Protein AF-A0A4Y8CAS3-F1 (afdb_monomer_lite)

Secondary structure (DSSP, 8-state):
-EE--TTSHHHHHHHHHS-EEEEE--TTHHHHHHHHTHHHHHTTSEEEEES-HHHH-SS-S-SS-EEEEEE--HHHHHHHHHHHHH-TTEEEEEEE--HHHHHHHHPPTTSTT--HHHHHHHHHS---------GGG---

Structure (mmCIF, N/CA/C/O backbone):
data_AF-A0A4Y8CAS3-F1
#
_entry.id   AF-A0A4Y8CAS3-F1
#
loop_
_atom_site.group_PDB
_atom_site.id
_atom_site.type_symbol
_atom_site.label_atom_id
_atom_site.label_alt_id
_atom_site.label_comp_id
_atom_site.label_asym_id
_atom_site.label_entity_id
_atom_site.label_seq_id
_atom_site.pdbx_PDB_ins_code
_atom_site.Cartn_x
_atom_site.Cartn_y
_atom_site.Cartn_z
_atom_site.occupancy
_atom_site.B_iso_or_equiv
_atom_site.auth_seq_id
_atom_site.auth_comp_id
_atom_site.auth_asym_id
_atom_site.auth_atom_id
_atom_site.pdbx_PDB_model_num
ATOM 1 N N . ILE A 1 1 ? -1.832 -3.809 4.721 1.00 97.94 1 ILE A N 1
ATOM 2 C CA . ILE A 1 1 ? -1.343 -2.449 5.026 1.00 97.94 1 ILE A CA 1
ATOM 3 C C . ILE A 1 1 ? -1.830 -1.521 3.935 1.00 97.94 1 ILE A C 1
ATOM 5 O O . ILE A 1 1 ? -1.744 -1.898 2.773 1.00 97.94 1 ILE A O 1
ATOM 9 N N . GLU A 1 2 ? -2.358 -0.363 4.307 1.00 98.25 2 GLU A N 1
ATOM 10 C CA . GLU A 1 2 ? -2.748 0.703 3.385 1.00 98.25 2 GLU A CA 1
ATOM 11 C C . GLU A 1 2 ? -1.831 1.920 3.587 1.00 98.25 2 GLU A C 1
ATOM 13 O O . GLU A 1 2 ? -1.553 2.291 4.727 1.00 98.25 2 GLU A O 1
ATOM 18 N N . ILE A 1 3 ? -1.336 2.534 2.511 1.00 96.94 3 ILE A N 1
ATOM 19 C CA . ILE A 1 3 ? -0.618 3.820 2.575 1.00 96.94 3 ILE A CA 1
ATOM 20 C C . ILE A 1 3 ? -1.447 4.860 1.828 1.00 96.94 3 ILE A C 1
ATOM 22 O O . ILE A 1 3 ? -1.748 4.666 0.648 1.00 96.94 3 ILE A O 1
ATOM 26 N N . GLY A 1 4 ? -1.781 5.953 2.515 1.00 95.12 4 GLY A N 1
ATOM 27 C CA . GLY A 1 4 ? -2.622 7.022 1.981 1.00 95.12 4 GLY A CA 1
ATOM 28 C C . GLY A 1 4 ? -4.089 6.599 1.843 1.00 95.12 4 GLY A C 1
ATOM 29 O O . GLY A 1 4 ? -4.579 6.509 0.716 1.00 95.12 4 GLY A O 1
ATOM 30 N N . PRO A 1 5 ? -4.802 6.319 2.952 1.00 95.88 5 PRO A N 1
ATOM 31 C CA . PRO A 1 5 ? -6.233 6.002 2.925 1.00 95.88 5 PRO A CA 1
ATOM 32 C C . PRO A 1 5 ? -7.101 7.145 2.372 1.00 95.88 5 PRO A C 1
ATOM 34 O O . PRO A 1 5 ? -8.226 6.900 1.923 1.00 95.88 5 PRO A O 1
ATOM 37 N N . GLY A 1 6 ? -6.624 8.398 2.396 1.00 94.00 6 GLY A N 1
ATOM 38 C CA . GLY A 1 6 ? -7.391 9.534 1.889 1.00 94.00 6 GLY A CA 1
ATOM 39 C C . GLY A 1 6 ? -8.678 9.742 2.697 1.00 94.00 6 GLY A C 1
ATOM 40 O O . GLY A 1 6 ? -8.679 9.730 3.926 1.00 94.00 6 GLY A O 1
ATOM 41 N N . LEU A 1 7 ? -9.815 9.864 2.008 1.00 94.88 7 LEU A N 1
ATOM 42 C CA . LEU A 1 7 ? -11.145 9.899 2.640 1.00 94.88 7 LEU A CA 1
ATOM 43 C C . LEU A 1 7 ? -11.679 8.503 3.025 1.00 94.88 7 LEU A C 1
ATOM 45 O O . LEU A 1 7 ? -12.782 8.378 3.572 1.00 94.88 7 LEU A O 1
ATOM 49 N N . GLY A 1 8 ? -10.914 7.443 2.757 1.00 96.25 8 GLY A N 1
ATOM 50 C CA . GLY A 1 8 ? -11.188 6.078 3.196 1.00 96.25 8 GLY A CA 1
ATOM 51 C C . GLY A 1 8 ? -12.089 5.255 2.279 1.00 96.25 8 GLY A C 1
ATOM 52 O O . GLY A 1 8 ? -12.671 4.274 2.731 1.00 96.25 8 GLY A O 1
ATOM 53 N N . ASP A 1 9 ? -12.271 5.639 1.018 1.00 94.88 9 ASP A N 1
ATOM 54 C CA . ASP A 1 9 ? -13.146 4.884 0.106 1.00 94.88 9 ASP A CA 1
ATOM 55 C C . ASP A 1 9 ? -12.590 3.481 -0.172 1.00 94.88 9 ASP A C 1
ATOM 57 O O . ASP A 1 9 ? -13.316 2.491 -0.084 1.00 94.88 9 ASP A O 1
ATOM 61 N N . LEU A 1 10 ? -11.276 3.371 -0.387 1.00 95.31 10 LEU A N 1
ATOM 62 C CA . LEU A 1 10 ? -10.599 2.081 -0.500 1.00 95.31 10 LEU A CA 1
ATOM 63 C C . LEU A 1 10 ? -10.555 1.341 0.845 1.00 95.31 10 LEU A C 1
ATOM 65 O O . LEU A 1 10 ? -10.889 0.155 0.901 1.00 95.31 10 LEU A O 1
ATOM 69 N N . THR A 1 11 ? -10.223 2.041 1.935 1.00 97.88 11 THR A N 1
ATOM 70 C CA . THR A 1 11 ? -10.234 1.500 3.303 1.00 97.88 11 THR A CA 1
ATOM 71 C C . THR A 1 11 ? -11.553 0.799 3.627 1.00 97.88 11 THR A C 1
ATOM 73 O O . THR A 1 11 ? -11.553 -0.297 4.188 1.00 97.88 11 THR A O 1
ATOM 76 N N . GLN A 1 12 ? -12.687 1.391 3.236 1.00 97.69 12 GLN A N 1
ATOM 77 C CA . GLN A 1 12 ? -14.017 0.833 3.474 1.00 97.69 12 GLN A CA 1
ATOM 78 C C . GLN A 1 12 ? -14.221 -0.522 2.785 1.00 97.69 12 GLN A C 1
ATOM 80 O O . GLN A 1 12 ? -14.810 -1.427 3.380 1.00 97.69 12 GLN A O 1
ATOM 85 N N . GLU A 1 13 ? -13.735 -0.684 1.555 1.00 97.50 13 GLU A N 1
ATOM 86 C CA . GLU A 1 13 ? -13.812 -1.957 0.835 1.00 97.50 13 GLU A CA 1
ATOM 87 C C . GLU A 1 13 ? -12.838 -2.992 1.413 1.00 97.50 13 GLU A C 1
ATOM 89 O O . GLU A 1 13 ? -13.215 -4.147 1.629 1.00 97.50 13 GLU A O 1
ATOM 94 N N . LEU A 1 14 ? -11.615 -2.578 1.765 1.00 97.62 14 LEU A N 1
ATOM 95 C CA . LEU A 1 14 ? -10.613 -3.451 2.388 1.00 97.62 14 LEU A CA 1
ATOM 96 C C . LEU A 1 14 ? -11.080 -3.991 3.749 1.00 97.62 14 LEU A C 1
ATOM 98 O O . LEU A 1 14 ? -10.902 -5.175 4.050 1.00 97.62 14 LEU A O 1
ATOM 102 N N . LEU A 1 15 ? -11.746 -3.159 4.551 1.00 98.12 15 LEU A N 1
ATOM 103 C CA . LEU A 1 15 ? -12.302 -3.550 5.846 1.00 98.12 15 LEU A CA 1
ATOM 104 C C . LEU A 1 15 ? -13.419 -4.594 5.731 1.00 98.12 15 LEU A C 1
ATOM 106 O O . LEU A 1 15 ? -13.750 -5.224 6.733 1.00 98.12 15 LEU A O 1
ATOM 110 N N . LYS A 1 16 ? -14.010 -4.840 4.556 1.00 97.38 16 LYS A N 1
ATOM 111 C CA . LYS A 1 16 ? -14.984 -5.937 4.384 1.00 97.38 16 LYS A CA 1
ATOM 112 C C . LYS A 1 16 ? -14.308 -7.304 4.341 1.00 97.38 16 LYS A C 1
ATOM 114 O O . LYS A 1 16 ? -14.910 -8.285 4.771 1.00 97.38 16 LYS A O 1
ATOM 119 N N . ILE A 1 17 ? -13.066 -7.357 3.866 1.00 96.44 17 ILE A N 1
ATOM 120 C CA . ILE A 1 17 ? -12.346 -8.605 3.588 1.00 96.44 17 ILE A CA 1
ATOM 121 C C . ILE A 1 17 ? -11.220 -8.894 4.584 1.00 96.44 17 ILE A C 1
ATOM 123 O O . ILE A 1 17 ? -10.836 -10.050 4.733 1.00 96.44 17 ILE A O 1
ATOM 127 N N . SER A 1 18 ? -10.691 -7.880 5.277 1.00 96.06 18 SER A N 1
ATOM 128 C CA . SER A 1 18 ? -9.548 -8.052 6.180 1.00 96.06 18 SER A CA 1
ATOM 129 C C . SER A 1 18 ? -9.504 -7.008 7.303 1.00 96.06 18 SER A C 1
ATOM 131 O O . SER A 1 18 ? -10.305 -6.072 7.350 1.00 96.06 18 SER A O 1
ATOM 133 N N . GLN A 1 19 ? -8.556 -7.183 8.224 1.00 97.38 19 GLN A N 1
ATOM 134 C CA . GLN A 1 19 ? -8.089 -6.116 9.105 1.00 97.38 19 GLN A CA 1
ATOM 135 C C . GLN A 1 19 ? -7.173 -5.174 8.318 1.00 97.38 19 GLN A C 1
ATOM 137 O O . GLN A 1 19 ? -6.355 -5.618 7.508 1.00 97.38 19 GLN A O 1
ATOM 142 N N . VAL A 1 20 ? -7.294 -3.872 8.567 1.00 98.44 20 VAL A N 1
ATOM 143 C CA . VAL A 1 20 ? -6.532 -2.844 7.854 1.00 98.44 20 VAL A CA 1
ATOM 144 C C . VAL A 1 20 ? -5.715 -2.042 8.854 1.00 98.44 20 VAL A C 1
ATOM 146 O O . VAL A 1 20 ? -6.250 -1.490 9.809 1.00 98.44 20 VAL A O 1
ATOM 149 N N . LYS A 1 21 ? -4.407 -1.956 8.617 1.00 98.19 21 LYS A N 1
ATOM 150 C CA . LYS A 1 21 ? -3.537 -0.952 9.231 1.00 98.19 21 LYS A CA 1
ATOM 151 C C . LYS A 1 21 ? -3.183 0.059 8.146 1.00 98.19 21 LYS A C 1
ATOM 153 O O . LYS A 1 21 ? -2.641 -0.354 7.118 1.00 98.19 21 LYS A O 1
ATOM 158 N N . ALA A 1 22 ? -3.527 1.322 8.366 1.00 98.00 22 ALA A N 1
ATOM 159 C CA . ALA A 1 22 ? -3.323 2.414 7.426 1.00 98.00 22 ALA A CA 1
ATOM 160 C C . ALA A 1 22 ? -2.329 3.444 7.968 1.00 98.00 22 ALA A C 1
ATOM 162 O O . ALA A 1 22 ? -2.364 3.765 9.156 1.00 98.00 22 ALA A O 1
ATOM 163 N N . TYR A 1 23 ? -1.491 3.973 7.080 1.00 97.00 23 TYR A N 1
ATOM 164 C CA . TYR A 1 23 ? -0.582 5.088 7.341 1.00 97.00 23 TYR A CA 1
ATOM 165 C C . TYR A 1 23 ? -1.067 6.323 6.585 1.00 97.00 23 TYR A C 1
ATOM 167 O O . TYR A 1 23 ? -1.236 6.268 5.366 1.00 97.00 23 TYR A O 1
ATOM 175 N N . GLU A 1 24 ? -1.283 7.418 7.306 1.00 95.81 24 GLU A N 1
ATOM 176 C CA . GLU A 1 24 ? -1.695 8.712 6.759 1.00 95.81 24 GLU A CA 1
ATOM 177 C C . GLU A 1 24 ? -0.816 9.820 7.348 1.00 95.81 24 GLU A C 1
ATOM 179 O O . GLU A 1 24 ? -0.483 9.783 8.533 1.00 95.81 24 GLU A O 1
ATOM 184 N N . ILE A 1 25 ? -0.435 10.792 6.521 1.00 94.19 25 ILE A N 1
ATOM 185 C CA . ILE A 1 25 ? 0.377 11.951 6.919 1.00 94.19 25 ILE A CA 1
ATOM 186 C C . ILE A 1 25 ? -0.475 13.202 7.118 1.00 94.19 25 ILE A C 1
ATOM 188 O O . ILE A 1 25 ? -0.116 14.069 7.919 1.00 94.19 25 ILE A O 1
ATOM 192 N N . ASP A 1 26 ? -1.599 13.293 6.407 1.00 94.31 26 ASP A N 1
ATOM 193 C CA . ASP A 1 26 ? -2.450 14.471 6.410 1.00 94.31 26 ASP A CA 1
ATOM 194 C C . ASP A 1 26 ? -3.227 14.588 7.728 1.00 94.31 26 ASP A C 1
ATOM 196 O O . ASP A 1 26 ? -4.128 13.802 8.034 1.00 94.31 26 ASP A O 1
ATOM 200 N N . ASN A 1 27 ? -2.877 15.617 8.501 1.00 96.00 27 ASN A N 1
ATOM 201 C CA . ASN A 1 27 ? -3.509 15.951 9.774 1.00 96.00 27 ASN A CA 1
ATOM 202 C C . ASN A 1 27 ? -5.020 16.165 9.661 1.00 96.00 27 ASN A C 1
ATOM 204 O O . ASN A 1 27 ? -5.744 15.836 10.603 1.00 96.00 27 ASN A O 1
ATOM 208 N N . ASP A 1 28 ? -5.494 16.705 8.540 1.00 96.62 28 ASP A N 1
ATOM 209 C CA . ASP A 1 28 ? -6.898 17.066 8.353 1.00 96.62 28 ASP A CA 1
ATOM 210 C C . ASP A 1 28 ? -7.755 15.826 8.057 1.00 96.62 28 ASP A C 1
ATOM 212 O O . ASP A 1 28 ? -8.935 15.768 8.423 1.00 96.62 28 ASP A O 1
ATOM 216 N N . LEU A 1 29 ? -7.151 14.782 7.480 1.00 96.56 29 LEU A N 1
ATOM 217 C CA . LEU A 1 29 ? -7.815 13.509 7.199 1.00 96.56 29 LEU A CA 1
ATOM 218 C C . LEU A 1 29 ? -7.931 12.608 8.434 1.00 96.56 29 LEU A C 1
ATOM 220 O O . LEU A 1 29 ? -8.902 11.853 8.551 1.00 96.56 29 LEU A O 1
ATOM 224 N N . ILE A 1 30 ? -7.006 12.701 9.397 1.00 97.62 30 ILE A N 1
ATOM 225 C CA . ILE A 1 30 ? -7.017 11.842 10.595 1.00 97.62 30 ILE A CA 1
ATOM 226 C C . ILE A 1 30 ? -8.343 11.931 11.379 1.00 97.62 30 ILE A C 1
ATOM 228 O O . ILE A 1 30 ? -8.926 10.877 11.665 1.00 97.62 30 ILE A O 1
ATOM 232 N N . PRO A 1 31 ? -8.882 13.118 11.736 1.00 97.81 31 PRO A N 1
ATOM 233 C CA . PRO A 1 31 ? -10.173 13.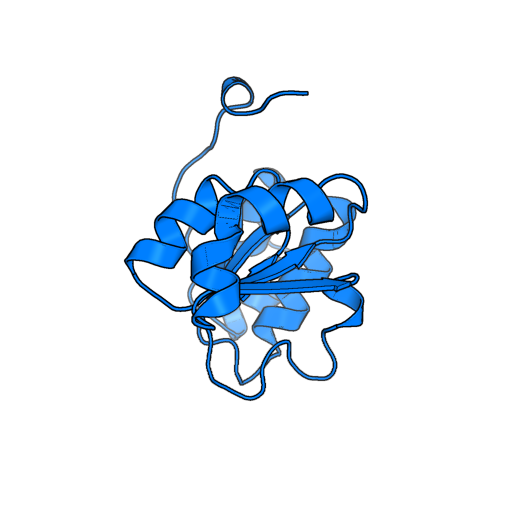217 12.418 1.00 97.81 31 PRO A CA 1
ATOM 234 C C . PRO A 1 31 ? -11.335 12.660 11.590 1.00 97.81 31 PRO A C 1
ATOM 236 O O . PRO A 1 31 ? -12.247 12.044 12.148 1.00 97.81 31 PRO A O 1
ATOM 239 N N . ILE A 1 32 ? -11.299 12.849 10.266 1.00 97.81 32 ILE A N 1
ATOM 240 C CA . ILE A 1 32 ? -12.336 12.373 9.342 1.00 97.81 32 ILE A CA 1
ATOM 241 C C . ILE A 1 32 ? -12.363 10.845 9.339 1.00 97.81 32 ILE A C 1
ATOM 243 O O . ILE A 1 32 ? -13.417 10.249 9.565 1.00 97.81 32 ILE A O 1
ATOM 247 N N . LEU A 1 33 ? -11.202 10.211 9.165 1.00 97.94 33 LEU A N 1
ATOM 248 C CA . LEU A 1 33 ? -11.050 8.757 9.177 1.00 97.94 33 LEU A CA 1
ATOM 249 C C . LEU A 1 33 ? -11.426 8.162 10.537 1.00 97.94 33 LEU A C 1
ATOM 251 O O . LEU A 1 33 ? -12.168 7.180 10.588 1.00 97.94 33 LEU A O 1
ATOM 255 N N . LYS A 1 34 ? -10.998 8.786 11.646 1.00 98.06 34 LYS A N 1
ATOM 256 C CA . LYS A 1 34 ? -11.373 8.349 13.003 1.00 98.06 34 LYS A CA 1
ATOM 257 C C . LYS A 1 34 ? -12.880 8.362 13.223 1.00 98.06 34 LYS A C 1
ATOM 259 O O . LYS A 1 34 ? -13.419 7.434 13.816 1.00 98.06 34 LYS A O 1
ATOM 264 N N . LYS A 1 35 ? -13.562 9.398 12.730 1.00 98.19 35 LYS A N 1
ATOM 265 C CA . LYS A 1 35 ? -15.021 9.500 12.816 1.00 98.19 35 LYS A CA 1
ATOM 266 C C . LYS A 1 35 ? -15.719 8.497 11.893 1.00 98.19 35 LYS A C 1
ATOM 268 O O . LYS A 1 35 ? -16.684 7.867 12.314 1.00 98.19 35 LYS A O 1
ATOM 273 N N . LYS A 1 36 ? -15.247 8.349 10.649 1.00 98.25 36 LYS A N 1
ATOM 274 C CA . LYS A 1 36 ? -15.838 7.455 9.634 1.00 98.25 36 LYS A CA 1
ATOM 275 C C . LYS A 1 36 ? -15.735 5.982 10.046 1.00 98.25 36 LYS A C 1
ATOM 277 O O . LYS A 1 36 ? -16.709 5.255 9.886 1.00 98.25 36 LYS A O 1
ATOM 282 N N . PHE A 1 37 ? -14.604 5.577 10.628 1.00 98.25 37 PHE A N 1
ATOM 283 C CA . PHE A 1 37 ? -14.294 4.187 10.994 1.00 98.25 37 PHE A CA 1
ATOM 284 C C . PHE A 1 37 ? -14.228 3.951 12.506 1.00 98.25 37 PHE A C 1
ATOM 286 O O . PHE A 1 37 ? -13.463 3.112 12.983 1.00 98.25 37 PHE A O 1
ATOM 293 N N . GLN A 1 38 ? -15.008 4.706 13.286 1.00 98.25 38 GLN A N 1
ATOM 294 C CA . GLN A 1 38 ? -14.979 4.625 14.749 1.00 98.25 38 GLN A CA 1
ATOM 295 C C . GLN A 1 38 ? -15.219 3.192 15.252 1.00 98.25 38 GLN A C 1
ATOM 297 O O . GLN A 1 38 ? -14.498 2.714 16.125 1.00 98.25 38 GLN A O 1
ATOM 302 N N . LYS A 1 39 ? -16.194 2.480 14.673 1.00 98.00 39 LYS A N 1
ATOM 303 C CA . LYS A 1 39 ? -16.537 1.110 15.087 1.00 98.00 39 LYS A CA 1
ATOM 304 C C . LYS A 1 39 ? -15.401 0.129 14.814 1.00 98.00 39 LYS A C 1
ATOM 306 O O . LYS A 1 39 ? -15.125 -0.741 15.635 1.00 98.00 39 LYS A O 1
ATOM 311 N N . GLU A 1 40 ? -14.757 0.253 13.658 1.00 98.50 40 GLU A N 1
ATOM 312 C CA . GLU A 1 40 ? -13.655 -0.608 13.243 1.00 98.50 40 GLU A CA 1
ATOM 313 C C . GLU A 1 40 ? -12.384 -0.328 14.047 1.00 98.50 40 GLU A C 1
ATOM 315 O O . GLU A 1 40 ? -11.635 -1.263 14.325 1.00 98.50 40 GLU A O 1
ATOM 320 N N . LEU A 1 41 ? -12.170 0.921 14.473 1.00 98.12 41 LEU A N 1
ATOM 321 C CA . LEU A 1 41 ? -11.112 1.285 15.421 1.00 98.12 41 LEU A CA 1
ATOM 322 C C . LEU A 1 41 ? -11.366 0.662 16.797 1.00 98.12 41 LEU A C 1
ATOM 324 O O . LEU A 1 41 ? -10.480 0.018 17.352 1.00 98.12 41 LEU A O 1
ATOM 328 N N . GLU A 1 42 ? -12.582 0.803 17.330 1.00 97.94 42 GLU A N 1
ATOM 329 C CA . GLU A 1 42 ? -12.955 0.278 18.650 1.00 97.94 42 GLU A CA 1
ATOM 330 C C . GLU A 1 42 ? -12.863 -1.253 18.723 1.00 97.94 42 GLU A C 1
ATOM 332 O O . GLU A 1 42 ? -12.419 -1.798 19.733 1.00 97.94 42 GLU A O 1
ATOM 337 N N . CYS A 1 43 ? -13.233 -1.964 17.651 1.00 97.12 43 CYS A N 1
ATOM 338 C CA . CYS A 1 43 ? -13.126 -3.424 17.596 1.00 97.12 43 CYS A CA 1
ATOM 339 C C . CYS A 1 43 ? -11.754 -3.937 17.120 1.00 97.12 43 CYS A C 1
ATOM 341 O O . CYS A 1 43 ? -11.562 -5.148 16.996 1.00 97.12 43 CYS A O 1
ATOM 343 N N . GLY A 1 44 ? -10.801 -3.037 16.844 1.00 97.00 44 GLY A N 1
ATOM 344 C CA . GLY A 1 44 ? -9.440 -3.374 16.416 1.00 97.00 44 GLY A CA 1
ATOM 345 C C . GLY A 1 44 ? -9.328 -3.923 14.990 1.00 97.00 44 GLY A C 1
ATOM 346 O O . GLY A 1 44 ? -8.304 -4.505 14.633 1.00 97.00 44 GLY A O 1
ATOM 347 N N . LYS A 1 45 ? -10.368 -3.770 14.161 1.00 97.75 45 LYS A N 1
ATOM 348 C CA . LYS A 1 45 ? -10.341 -4.155 12.740 1.00 97.75 45 LYS A CA 1
ATOM 349 C C . LYS A 1 45 ? -9.617 -3.120 11.879 1.00 97.75 45 LYS A C 1
ATOM 351 O O . LYS A 1 45 ? -9.026 -3.488 10.864 1.00 97.75 45 LYS A O 1
ATOM 356 N N . PHE A 1 46 ? -9.654 -1.857 12.291 1.00 98.62 46 PHE A N 1
ATOM 357 C CA . PHE A 1 46 ? -8.914 -0.766 11.676 1.00 98.62 46 PHE A CA 1
ATOM 358 C C . PHE A 1 46 ? -7.872 -0.221 12.652 1.00 98.62 46 PHE A C 1
ATOM 360 O O . PHE A 1 46 ? -8.170 0.009 13.820 1.00 98.62 46 PHE A O 1
ATOM 367 N N . ASN A 1 47 ? -6.652 -0.004 12.172 1.00 98.19 47 ASN A N 1
ATOM 368 C CA . ASN A 1 47 ? -5.590 0.676 12.899 1.00 98.19 47 ASN A CA 1
ATOM 369 C C . ASN A 1 47 ? -5.086 1.841 12.045 1.00 98.19 47 ASN A C 1
ATOM 371 O O . ASN A 1 47 ? -4.496 1.618 10.991 1.00 98.19 47 ASN A O 1
ATOM 375 N N . LEU A 1 48 ? -5.334 3.070 12.489 1.00 98.25 48 LEU A N 1
ATOM 376 C CA . LEU A 1 48 ? -4.906 4.276 11.790 1.00 98.25 48 LEU A CA 1
ATOM 377 C C . LEU A 1 48 ? -3.665 4.857 12.467 1.00 98.25 48 LEU A C 1
ATOM 379 O O . LEU A 1 48 ? -3.728 5.295 13.618 1.00 98.25 48 LEU A O 1
ATOM 383 N N . ILE A 1 49 ? -2.563 4.894 11.726 1.00 97.19 49 ILE A N 1
ATOM 384 C CA . ILE A 1 49 ? -1.279 5.431 12.160 1.00 97.19 49 ILE A CA 1
ATOM 385 C C . ILE A 1 49 ? -1.057 6.764 11.456 1.00 97.19 49 ILE A C 1
ATOM 387 O O . ILE A 1 49 ? -1.066 6.850 10.230 1.00 97.19 49 ILE A O 1
ATOM 391 N N . HIS A 1 50 ? -0.857 7.805 12.255 1.00 96.94 50 HIS A N 1
ATOM 392 C CA . HIS A 1 50 ? -0.547 9.139 11.764 1.00 96.94 50 HIS A CA 1
ATOM 393 C C . HIS A 1 50 ? 0.974 9.309 11.697 1.00 96.94 50 HIS A C 1
ATOM 395 O O . HIS A 1 50 ? 1.608 9.681 12.683 1.00 96.94 50 HIS A O 1
ATOM 401 N N . GLN A 1 51 ? 1.563 8.906 10.571 1.00 94.31 51 GLN A N 1
ATOM 402 C CA . GLN A 1 51 ? 3.010 8.873 10.349 1.00 94.31 51 GLN A CA 1
ATOM 403 C C . GLN A 1 51 ? 3.315 8.759 8.850 1.00 94.31 51 GLN A C 1
ATOM 405 O O . GLN A 1 51 ? 2.576 8.102 8.113 1.00 94.31 51 GLN A O 1
ATOM 410 N N . ASP A 1 52 ? 4.444 9.321 8.411 1.00 91.25 52 ASP A N 1
ATOM 411 C CA . ASP A 1 52 ? 4.981 9.056 7.076 1.00 91.25 52 ASP A CA 1
ATOM 412 C C . ASP A 1 52 ? 5.383 7.583 6.943 1.00 91.25 52 ASP A C 1
ATOM 414 O O . ASP A 1 52 ? 6.263 7.078 7.645 1.00 91.25 52 ASP A O 1
ATOM 418 N N . ALA A 1 53 ? 4.733 6.878 6.016 1.00 89.62 53 ALA A N 1
ATOM 419 C CA . ALA A 1 53 ? 5.010 5.472 5.755 1.00 89.62 53 ALA A CA 1
ATOM 420 C C . ALA A 1 53 ? 6.466 5.229 5.317 1.00 89.62 53 ALA A C 1
ATOM 422 O O . ALA A 1 53 ? 7.038 4.184 5.626 1.00 89.62 53 ALA A O 1
ATOM 423 N N . SER A 1 54 ? 7.091 6.186 4.624 1.00 86.62 54 SER A N 1
ATOM 424 C CA . SER A 1 54 ? 8.486 6.086 4.192 1.00 86.62 54 SER A CA 1
ATOM 425 C C . SER A 1 54 ? 9.471 6.106 5.366 1.00 86.62 54 SER A C 1
ATOM 427 O O . SER A 1 54 ? 10.516 5.452 5.279 1.00 86.62 54 SER A O 1
ATOM 429 N N . GLU A 1 55 ? 9.113 6.775 6.466 1.00 88.62 55 GLU A N 1
ATOM 430 C CA . GLU A 1 55 ? 9.845 6.780 7.738 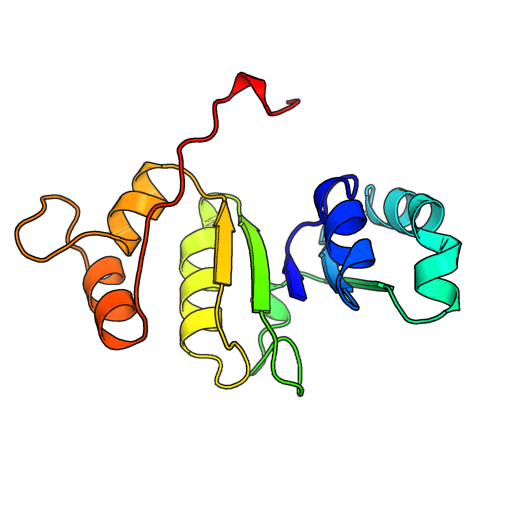1.00 88.62 55 GLU A CA 1
ATOM 431 C C . GLU A 1 55 ? 9.481 5.577 8.618 1.00 88.62 55 GLU A C 1
ATOM 433 O O . GLU A 1 55 ? 10.332 5.055 9.337 1.00 88.62 55 GLU A O 1
ATOM 438 N N . ALA A 1 56 ? 8.233 5.105 8.540 1.00 89.00 56 ALA A N 1
ATOM 439 C CA . ALA A 1 56 ? 7.751 3.961 9.314 1.00 89.00 56 ALA A CA 1
ATOM 440 C C . ALA A 1 56 ? 8.384 2.624 8.891 1.00 89.00 56 ALA A C 1
ATOM 442 O O . ALA A 1 56 ? 8.440 1.691 9.690 1.00 89.00 56 ALA A O 1
ATOM 443 N N . PHE A 1 57 ? 8.875 2.515 7.653 1.00 86.38 57 PHE A N 1
ATOM 444 C CA . PHE A 1 57 ? 9.632 1.353 7.184 1.00 86.38 57 PHE A CA 1
ATOM 445 C C . PHE A 1 57 ? 10.980 1.233 7.918 1.00 86.38 57 PHE A C 1
ATOM 447 O O . PHE A 1 57 ? 11.989 1.789 7.468 1.00 86.38 57 PHE A O 1
ATOM 454 N N . ASN A 1 58 ? 11.001 0.486 9.028 1.00 83.44 58 ASN A N 1
ATOM 455 C CA . ASN A 1 58 ? 12.218 0.156 9.772 1.00 83.44 58 ASN A CA 1
ATOM 456 C C . ASN A 1 58 ? 12.083 -1.150 10.595 1.00 83.44 58 ASN A C 1
ATOM 458 O O . ASN A 1 58 ? 11.643 -1.100 11.743 1.00 83.44 58 ASN A O 1
ATOM 462 N N . PRO A 1 59 ? 12.477 -2.327 10.073 1.00 86.25 59 PRO A N 1
ATOM 463 C CA . PRO A 1 59 ? 12.742 -2.648 8.666 1.00 86.25 59 PRO A CA 1
ATOM 464 C C . PRO A 1 59 ? 11.458 -2.935 7.867 1.00 86.25 59 PRO A C 1
ATOM 466 O O . PRO A 1 59 ? 11.523 -3.141 6.662 1.00 86.25 59 PRO A O 1
ATOM 469 N N . SER A 1 60 ? 10.304 -2.976 8.533 1.00 93.62 60 SER A N 1
ATOM 470 C CA . SER A 1 60 ? 9.017 -3.379 7.971 1.00 93.62 60 SER A CA 1
ATOM 471 C C . SER A 1 60 ? 7.894 -2.490 8.509 1.00 93.62 60 SER A C 1
ATOM 473 O O . SER A 1 60 ? 8.042 -1.891 9.574 1.00 93.62 60 SER A O 1
ATOM 475 N N . LEU A 1 61 ? 6.768 -2.413 7.795 1.00 94.38 61 LEU A N 1
ATOM 476 C CA . LEU A 1 61 ? 5.545 -1.747 8.273 1.00 94.38 61 LEU A CA 1
ATOM 477 C C . LEU A 1 61 ? 4.726 -2.616 9.243 1.00 94.38 61 LEU A C 1
ATOM 479 O O . LEU A 1 61 ? 3.825 -2.132 9.939 1.00 94.38 61 LEU A O 1
ATOM 483 N N . ASP A 1 62 ? 5.000 -3.918 9.290 1.00 94.69 62 ASP A N 1
ATOM 484 C CA . ASP A 1 62 ? 4.345 -4.833 10.215 1.00 94.69 62 ASP A CA 1
ATOM 485 C C . ASP A 1 62 ? 5.263 -6.004 10.554 1.00 94.69 62 ASP A C 1
ATOM 487 O O . ASP A 1 62 ? 5.987 -6.520 9.710 1.00 94.69 62 ASP A O 1
ATOM 491 N N . GLU A 1 63 ? 5.212 -6.470 11.795 1.00 93.25 63 GLU A N 1
ATOM 492 C CA . GLU A 1 63 ? 5.917 -7.691 12.187 1.00 93.25 63 GL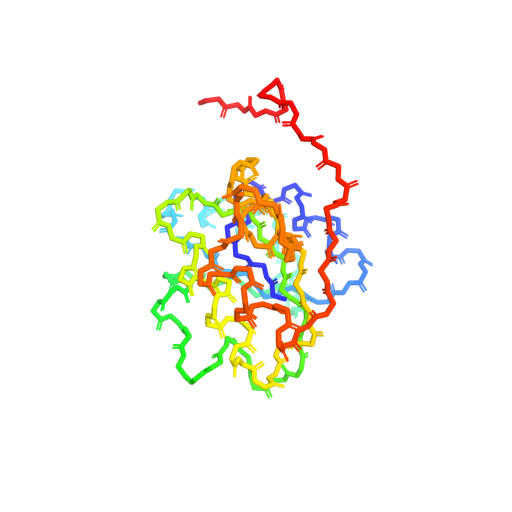U A CA 1
ATOM 493 C C . GLU A 1 63 ? 5.259 -8.943 11.587 1.00 93.25 63 GLU A C 1
ATOM 495 O O . GLU A 1 63 ? 5.892 -9.995 11.494 1.00 93.25 63 GLU A O 1
ATOM 500 N N . LYS A 1 64 ? 3.984 -8.844 11.186 1.00 95.06 64 LYS A N 1
ATOM 501 C CA . LYS A 1 64 ? 3.215 -9.927 10.569 1.00 95.06 64 LYS A CA 1
ATOM 502 C C . LYS A 1 64 ? 3.253 -9.839 9.043 1.00 95.06 64 LYS A C 1
ATOM 504 O O . LYS A 1 64 ? 3.272 -8.734 8.508 1.00 95.06 64 LYS A O 1
ATOM 509 N N . PRO A 1 65 ? 3.146 -10.975 8.329 1.00 97.25 65 PRO A N 1
ATOM 510 C CA . PRO A 1 65 ? 3.008 -10.963 6.880 1.00 97.25 65 PRO A CA 1
ATOM 511 C C . PRO A 1 65 ? 1.794 -10.156 6.413 1.00 97.25 65 PRO A C 1
ATOM 513 O O . PRO A 1 65 ? 0.705 -10.269 6.985 1.00 97.25 65 PRO A O 1
ATOM 516 N N . TYR A 1 66 ? 1.964 -9.364 5.359 1.00 97.69 66 TYR A N 1
ATOM 517 C CA . TYR A 1 66 ? 0.938 -8.448 4.880 1.00 97.69 66 TYR A CA 1
ATOM 518 C C . TYR A 1 66 ? 0.956 -8.269 3.362 1.00 97.69 66 TYR A C 1
ATOM 520 O O . TYR A 1 66 ? 1.962 -8.486 2.696 1.00 97.69 66 TYR A O 1
ATOM 528 N N . PHE A 1 67 ? -0.174 -7.808 2.826 1.00 98.00 67 PHE A N 1
ATOM 529 C CA . PHE A 1 67 ? -0.251 -7.224 1.489 1.00 98.00 67 PHE A CA 1
ATOM 530 C C . PHE A 1 67 ? -0.284 -5.703 1.597 1.00 98.00 67 PHE A C 1
ATOM 532 O O . PHE A 1 67 ? -0.995 -5.156 2.453 1.00 98.00 67 PHE A O 1
ATOM 539 N N . LEU A 1 68 ? 0.493 -5.027 0.756 1.00 97.94 68 LEU A N 1
ATOM 540 C CA . LEU A 1 68 ? 0.505 -3.575 0.652 1.00 97.94 68 LEU A CA 1
ATOM 541 C C . LEU A 1 68 ? -0.501 -3.110 -0.402 1.00 97.94 68 LEU A C 1
ATOM 543 O O . LEU A 1 68 ? -0.491 -3.583 -1.535 1.00 97.94 68 LEU A O 1
ATOM 547 N N . VAL A 1 69 ? -1.338 -2.144 -0.048 1.00 97.88 69 VAL A N 1
ATOM 548 C CA . VAL A 1 69 ? -2.194 -1.433 -0.996 1.00 97.88 69 VAL A CA 1
ATOM 549 C C . VAL A 1 69 ? -1.947 0.059 -0.836 1.00 97.88 69 VAL A C 1
ATOM 551 O O . VAL A 1 69 ? -1.847 0.539 0.290 1.00 97.88 69 VAL A O 1
ATOM 554 N N . ALA A 1 70 ? -1.784 0.800 -1.927 1.00 96.06 70 ALA A N 1
ATOM 555 C CA . ALA A 1 70 ? -1.507 2.229 -1.815 1.00 96.06 70 ALA A CA 1
ATOM 556 C C . ALA A 1 70 ? -1.914 3.018 -3.056 1.00 96.06 70 ALA A C 1
ATOM 558 O O . ALA A 1 70 ? -1.829 2.518 -4.178 1.00 96.06 70 ALA A O 1
ATOM 559 N N . ASN A 1 71 ? -2.270 4.281 -2.845 1.00 92.50 71 ASN A N 1
ATOM 560 C CA . ASN A 1 71 ? -2.307 5.297 -3.889 1.00 92.50 71 ASN A CA 1
ATOM 561 C C . ASN A 1 71 ? -1.119 6.242 -3.672 1.00 92.50 71 ASN A C 1
ATOM 563 O O . ASN A 1 71 ? -1.147 7.071 -2.765 1.00 92.50 71 ASN A O 1
ATOM 567 N N . LEU A 1 72 ? -0.039 6.063 -4.437 1.00 91.75 72 LEU A N 1
ATOM 568 C CA . LEU A 1 72 ? 1.238 6.715 -4.152 1.00 91.75 72 LEU A CA 1
ATOM 569 C C . LEU A 1 72 ? 1.460 7.940 -5.048 1.00 91.75 72 LEU A C 1
ATOM 571 O O . LEU A 1 72 ? 1.446 7.812 -6.278 1.00 91.75 72 LEU A O 1
ATOM 575 N N . PRO A 1 73 ? 1.765 9.114 -4.466 1.00 86.56 73 PRO A N 1
ATOM 576 C CA . PRO A 1 73 ? 2.183 10.261 -5.250 1.00 86.56 73 PRO A CA 1
ATOM 577 C C . PRO A 1 73 ? 3.555 10.015 -5.890 1.00 86.56 73 PRO A C 1
ATOM 579 O O . PRO A 1 73 ? 4.396 9.276 -5.372 1.00 86.56 73 PRO A O 1
ATOM 582 N N . TYR A 1 74 ? 3.794 10.670 -7.029 1.00 82.38 74 TYR A N 1
ATOM 583 C CA . TYR A 1 74 ? 4.949 10.400 -7.893 1.00 82.38 74 TYR A CA 1
ATOM 584 C C . TYR A 1 74 ? 6.303 10.466 -7.166 1.00 82.38 74 TYR A C 1
ATOM 586 O O . TYR A 1 74 ? 7.161 9.615 -7.388 1.00 82.38 74 TYR A O 1
ATOM 594 N N . TYR A 1 75 ? 6.487 11.446 -6.275 1.00 85.38 75 TYR A N 1
ATOM 595 C CA . TYR A 1 75 ? 7.783 11.744 -5.658 1.00 85.38 75 TYR A CA 1
ATOM 596 C C . TYR A 1 75 ? 8.251 10.705 -4.620 1.00 85.38 75 TYR A C 1
ATOM 598 O O . TYR A 1 75 ? 9.450 10.599 -4.381 1.00 85.38 75 TYR A O 1
ATOM 606 N N . VAL A 1 76 ? 7.339 9.921 -4.030 1.00 88.69 76 VAL A N 1
ATOM 607 C CA . VAL A 1 76 ? 7.658 8.866 -3.037 1.00 88.69 76 VAL A CA 1
ATOM 608 C C . VAL A 1 76 ? 7.425 7.450 -3.556 1.00 88.69 76 VAL A C 1
ATOM 610 O O . VAL A 1 76 ? 7.888 6.494 -2.931 1.00 88.69 76 VAL A O 1
ATOM 613 N N . ALA A 1 77 ? 6.734 7.295 -4.691 1.00 92.62 77 ALA A N 1
ATOM 614 C CA . ALA A 1 77 ? 6.293 5.997 -5.194 1.00 92.62 77 ALA A CA 1
ATOM 615 C C . ALA A 1 77 ? 7.440 4.985 -5.337 1.00 92.62 77 ALA A C 1
ATOM 617 O O . ALA A 1 77 ? 7.349 3.876 -4.813 1.00 92.62 77 ALA A O 1
ATOM 618 N N . SER A 1 78 ? 8.537 5.366 -5.997 1.00 92.88 78 SER A N 1
ATOM 619 C CA . SER A 1 78 ? 9.669 4.461 -6.231 1.00 92.88 78 SER A CA 1
ATOM 620 C C . SER A 1 78 ? 10.302 3.975 -4.928 1.00 92.88 78 SER A C 1
ATOM 622 O O . SER A 1 78 ? 10.539 2.781 -4.770 1.00 92.88 78 SER A O 1
ATOM 624 N N . HIS A 1 79 ? 10.525 4.881 -3.977 1.00 92.44 79 HIS A N 1
ATOM 625 C CA . HIS A 1 79 ? 11.130 4.569 -2.686 1.00 92.44 79 HIS A CA 1
ATOM 626 C C . HIS A 1 79 ? 10.257 3.620 -1.856 1.00 92.44 79 HIS A C 1
ATOM 628 O O . HIS A 1 79 ? 10.761 2.633 -1.326 1.00 92.44 79 HIS A O 1
ATOM 634 N N . ILE A 1 80 ? 8.946 3.874 -1.787 1.00 94.31 80 ILE A N 1
ATOM 635 C CA . ILE A 1 80 ? 8.008 3.012 -1.053 1.00 94.31 80 ILE A CA 1
ATOM 636 C C . ILE A 1 80 ? 7.914 1.627 -1.698 1.00 94.31 80 ILE A C 1
ATOM 638 O O . ILE A 1 80 ? 7.966 0.627 -0.985 1.00 94.31 80 ILE A O 1
ATOM 642 N N . ILE A 1 81 ? 7.811 1.549 -3.030 1.00 95.44 81 ILE A N 1
ATOM 643 C CA . ILE A 1 81 ? 7.733 0.263 -3.736 1.00 95.44 81 ILE A CA 1
ATOM 644 C C . ILE A 1 81 ? 9.013 -0.547 -3.510 1.00 95.44 81 ILE A C 1
ATOM 646 O O . ILE A 1 81 ? 8.921 -1.723 -3.182 1.00 95.44 81 ILE A O 1
ATOM 650 N N . LEU A 1 82 ? 10.197 0.063 -3.632 1.00 94.06 82 LEU A N 1
ATOM 651 C CA . LEU A 1 82 ? 11.464 -0.641 -3.404 1.00 94.06 82 LEU A CA 1
ATOM 652 C C . LEU A 1 82 ? 11.592 -1.140 -1.960 1.00 94.06 82 LEU A C 1
ATOM 654 O O . LEU A 1 82 ? 11.900 -2.311 -1.759 1.00 94.06 82 LEU A O 1
ATOM 658 N N . LYS A 1 83 ? 11.261 -0.308 -0.964 1.00 94.94 83 LYS A N 1
ATOM 659 C CA . LYS A 1 83 ? 11.235 -0.734 0.444 1.00 94.94 83 LYS A CA 1
ATOM 660 C C . LYS A 1 83 ? 10.269 -1.896 0.681 1.00 94.94 83 LYS A C 1
ATOM 662 O O . LYS A 1 83 ? 10.608 -2.837 1.387 1.00 94.94 83 LYS A O 1
ATOM 667 N N . ALA A 1 84 ? 9.089 -1.857 0.065 1.00 95.94 84 ALA A N 1
ATOM 668 C CA . ALA A 1 84 ? 8.112 -2.935 0.161 1.00 95.94 84 ALA A CA 1
ATOM 669 C C . ALA A 1 84 ? 8.584 -4.227 -0.524 1.00 95.94 84 ALA A C 1
ATOM 671 O O . ALA A 1 84 ? 8.243 -5.306 -0.060 1.00 95.94 84 ALA A O 1
ATOM 672 N N . LEU A 1 85 ? 9.353 -4.136 -1.612 1.00 94.75 85 LEU A N 1
ATOM 673 C CA . LEU A 1 85 ? 9.946 -5.298 -2.282 1.00 94.75 85 LEU A CA 1
ATOM 674 C C . LEU A 1 85 ? 11.089 -5.924 -1.468 1.00 94.75 85 LEU A C 1
ATOM 676 O O . LEU A 1 85 ? 11.291 -7.133 -1.526 1.00 94.75 85 LEU A O 1
ATOM 680 N N . GLU A 1 86 ? 11.835 -5.118 -0.713 1.00 93.44 86 GLU A N 1
ATOM 681 C CA . GLU A 1 86 ? 12.911 -5.590 0.171 1.00 93.44 86 GLU A CA 1
ATOM 682 C C . GLU A 1 86 ? 12.392 -6.135 1.516 1.00 93.44 86 GLU A C 1
ATOM 684 O O . GLU A 1 86 ? 13.097 -6.873 2.214 1.00 93.44 86 GLU A O 1
ATOM 689 N N . ASP A 1 87 ? 11.157 -5.796 1.884 1.00 95.44 87 ASP A N 1
ATOM 690 C CA . ASP A 1 87 ? 10.530 -6.219 3.129 1.00 95.44 87 ASP A CA 1
ATOM 691 C C . ASP A 1 87 ? 10.056 -7.678 3.069 1.00 95.44 87 ASP A C 1
ATOM 693 O O . ASP A 1 87 ? 9.102 -8.030 2.378 1.00 95.44 87 ASP A O 1
ATOM 697 N N . LYS A 1 88 ? 10.673 -8.529 3.893 1.00 94.75 88 LYS A N 1
ATOM 698 C CA . LYS A 1 88 ? 10.356 -9.964 3.994 1.00 94.75 88 LYS A CA 1
ATOM 699 C C . LYS A 1 88 ? 8.928 -10.260 4.460 1.00 94.75 88 LYS A C 1
ATOM 701 O O . LYS A 1 88 ? 8.440 -11.362 4.214 1.00 94.75 88 LYS A O 1
ATOM 706 N N . ASN A 1 89 ? 8.281 -9.324 5.152 1.00 97.00 89 ASN A N 1
ATOM 707 C CA . ASN A 1 89 ? 6.898 -9.471 5.601 1.00 97.00 89 ASN A CA 1
ATOM 708 C C . ASN A 1 89 ? 5.893 -8.991 4.544 1.00 97.00 89 ASN A C 1
ATOM 710 O O . ASN A 1 89 ? 4.709 -9.315 4.639 1.00 97.00 89 ASN A O 1
ATOM 714 N N . CYS A 1 90 ? 6.336 -8.261 3.520 1.00 97.38 90 CYS A N 1
ATOM 715 C CA . CYS A 1 90 ? 5.481 -7.859 2.414 1.00 97.38 90 CYS A CA 1
ATOM 716 C C . CYS A 1 90 ? 5.341 -9.023 1.424 1.00 97.38 90 CYS A C 1
ATOM 718 O O . CYS A 1 90 ? 6.253 -9.354 0.672 1.00 97.38 90 CYS A O 1
ATOM 720 N N . LEU A 1 91 ? 4.172 -9.661 1.415 1.00 96.81 91 LEU A N 1
ATOM 721 C CA . LEU A 1 91 ? 3.878 -10.806 0.546 1.00 96.81 91 LEU A CA 1
ATOM 722 C C . LEU A 1 91 ? 3.517 -10.395 -0.886 1.00 96.81 91 LEU A C 1
ATOM 724 O O . LEU A 1 91 ? 3.504 -11.224 -1.793 1.00 96.81 91 LEU A O 1
ATOM 728 N N . GLY A 1 92 ? 3.172 -9.126 -1.084 1.00 96.88 92 GLY A N 1
ATOM 729 C CA . GLY A 1 92 ? 2.780 -8.582 -2.372 1.00 96.88 92 GLY A CA 1
ATOM 730 C C . GLY A 1 92 ? 2.194 -7.186 -2.234 1.00 96.88 92 GLY A C 1
ATOM 731 O O . GLY A 1 92 ? 1.787 -6.767 -1.147 1.00 96.88 92 GLY A O 1
ATOM 732 N N . LEU A 1 93 ? 2.132 -6.470 -3.354 1.00 97.06 93 LEU A N 1
ATOM 733 C CA . LEU A 1 93 ? 1.640 -5.101 -3.394 1.00 97.06 93 LEU A CA 1
ATOM 734 C C . LEU A 1 93 ? 0.727 -4.845 -4.594 1.00 97.06 93 LEU A C 1
ATOM 736 O O . LEU A 1 93 ? 0.973 -5.339 -5.692 1.00 97.06 93 LEU A O 1
ATOM 740 N N . ILE A 1 94 ? -0.318 -4.050 -4.374 1.00 97.12 94 ILE A N 1
ATOM 741 C CA . ILE A 1 94 ? -1.193 -3.498 -5.411 1.00 97.12 94 ILE A CA 1
ATOM 742 C C . ILE A 1 94 ? -1.191 -1.989 -5.220 1.00 97.12 94 ILE A C 1
ATOM 744 O O . ILE A 1 94 ? -1.718 -1.480 -4.234 1.00 97.12 94 ILE A O 1
ATOM 748 N N . VAL A 1 95 ? -0.575 -1.268 -6.149 1.00 96.75 95 VAL A N 1
ATOM 749 C CA . VAL A 1 95 ? -0.398 0.179 -6.018 1.00 96.75 95 VAL A CA 1
ATOM 750 C C . VAL A 1 95 ? -0.947 0.907 -7.229 1.00 96.75 95 VAL A C 1
ATOM 752 O O . VAL A 1 95 ? -0.779 0.468 -8.366 1.00 96.75 95 VAL A O 1
ATOM 755 N N . MET A 1 96 ? -1.584 2.041 -6.968 1.00 95.81 96 MET A N 1
ATOM 756 C CA . MET A 1 96 ? -1.897 3.038 -7.975 1.00 95.81 96 MET A CA 1
ATOM 757 C C . MET A 1 96 ? -0.780 4.079 -7.983 1.00 95.81 96 MET A C 1
ATOM 759 O O . MET A 1 96 ? -0.409 4.621 -6.943 1.00 95.81 96 MET A O 1
ATOM 763 N N . VAL A 1 97 ? -0.218 4.313 -9.164 1.00 95.56 97 VAL A N 1
ATOM 764 C CA . VAL A 1 97 ? 0.856 5.275 -9.430 1.00 95.56 97 VAL A CA 1
ATOM 765 C C . VAL A 1 97 ? 0.604 5.923 -10.786 1.00 95.56 97 VAL A C 1
ATOM 767 O O . VAL A 1 97 ? -0.212 5.440 -11.572 1.00 95.56 97 VAL A O 1
ATOM 770 N N . GLN A 1 98 ? 1.336 6.990 -11.095 1.00 94.12 98 GLN A N 1
ATOM 771 C CA . GLN A 1 98 ? 1.339 7.532 -12.452 1.00 94.12 98 GLN A CA 1
ATOM 772 C C . GLN A 1 98 ? 1.762 6.464 -13.470 1.00 94.12 98 GLN A C 1
ATOM 774 O O . GLN A 1 98 ? 2.664 5.665 -13.208 1.00 94.12 98 GLN A O 1
ATOM 779 N N . LYS A 1 99 ? 1.130 6.483 -14.646 1.00 93.69 99 LYS A N 1
ATOM 780 C CA . LYS A 1 99 ? 1.300 5.466 -15.692 1.00 93.69 99 LYS A CA 1
ATOM 781 C C . LYS A 1 99 ? 2.764 5.215 -16.063 1.00 93.69 99 LYS A C 1
ATOM 783 O O . LYS A 1 99 ? 3.204 4.072 -16.016 1.00 93.69 99 LYS A O 1
ATOM 788 N N . GLU A 1 100 ? 3.539 6.269 -16.305 1.00 92.75 100 GLU A N 1
ATOM 789 C CA . GLU A 1 100 ? 4.968 6.157 -16.639 1.00 92.75 100 GLU A CA 1
ATOM 790 C C . GLU A 1 100 ? 5.783 5.455 -15.536 1.00 92.75 100 GLU A C 1
ATOM 792 O O . GLU A 1 100 ? 6.749 4.743 -15.804 1.00 92.75 100 GLU A O 1
ATOM 797 N N . MET A 1 101 ? 5.396 5.621 -14.265 1.00 94.31 101 MET A N 1
ATOM 798 C CA . MET A 1 101 ? 6.037 4.924 -13.148 1.00 94.31 101 MET A CA 1
ATOM 799 C C . MET A 1 101 ? 5.677 3.434 -13.150 1.00 94.31 101 MET A C 1
ATOM 801 O O . MET A 1 101 ? 6.559 2.591 -12.977 1.00 94.31 101 MET A O 1
ATOM 805 N N . ALA A 1 102 ? 4.403 3.095 -13.379 1.00 94.50 102 ALA A N 1
ATOM 806 C CA . ALA A 1 102 ? 3.973 1.702 -13.513 1.00 94.50 102 ALA A CA 1
ATOM 807 C C . ALA A 1 102 ? 4.685 1.004 -14.684 1.00 94.50 102 ALA A C 1
ATOM 809 O O . ALA A 1 102 ? 5.134 -0.135 -14.536 1.00 94.50 102 ALA A O 1
ATOM 810 N N . GLU A 1 103 ? 4.841 1.699 -15.813 1.00 93.62 103 GLU A N 1
ATOM 811 C CA . GLU A 1 103 ? 5.548 1.212 -17.000 1.00 93.62 103 GLU A CA 1
ATOM 812 C C . GLU A 1 103 ? 7.024 0.924 -16.704 1.00 93.62 103 GLU A C 1
ATOM 814 O O . GLU A 1 103 ? 7.500 -0.159 -17.043 1.00 93.62 103 GLU A O 1
ATOM 819 N N . LYS A 1 104 ? 7.729 1.808 -15.983 1.00 92.75 104 LYS A N 1
ATOM 820 C CA . LYS A 1 104 ? 9.127 1.578 -15.559 1.00 92.75 104 LYS A CA 1
ATOM 821 C C . LYS A 1 104 ? 9.284 0.338 -14.687 1.00 92.75 104 LYS A C 1
ATOM 823 O O . LYS A 1 104 ? 10.202 -0.453 -14.905 1.00 92.75 104 LYS A O 1
ATOM 828 N N . PHE A 1 105 ? 8.396 0.151 -13.709 1.00 93.56 105 PHE A N 1
ATOM 829 C CA . PHE A 1 105 ? 8.426 -1.039 -12.860 1.00 93.56 105 PHE A CA 1
ATOM 830 C C . PHE A 1 105 ? 8.038 -2.294 -13.631 1.00 93.56 105 PHE A C 1
ATOM 832 O O . PHE A 1 105 ? 8.645 -3.326 -13.404 1.00 93.56 105 PHE A O 1
ATOM 839 N N . CYS A 1 106 ? 7.083 -2.241 -14.559 1.00 93.44 106 CYS A N 1
ATOM 840 C CA . CYS A 1 106 ? 6.620 -3.418 -15.302 1.00 93.44 106 CYS A CA 1
ATOM 841 C C . CYS A 1 106 ? 7.387 -3.682 -16.609 1.00 93.44 106 CYS A C 1
ATOM 843 O O . CYS A 1 106 ? 7.098 -4.668 -17.295 1.00 93.44 106 CYS A O 1
ATOM 845 N N . ALA A 1 107 ? 8.364 -2.841 -16.961 1.00 91.12 107 ALA A N 1
ATOM 846 C CA . ALA A 1 107 ? 9.126 -2.965 -18.195 1.00 91.12 107 ALA A CA 1
ATOM 847 C C . ALA A 1 107 ? 9.848 -4.320 -18.288 1.00 91.12 107 ALA A C 1
ATOM 849 O O . ALA A 1 107 ? 10.407 -4.834 -17.310 1.00 91.12 107 ALA A O 1
ATOM 850 N N . LYS A 1 108 ? 9.840 -4.898 -19.491 1.00 87.00 108 LYS A N 1
ATOM 851 C CA . LYS A 1 108 ? 10.596 -6.105 -19.834 1.00 87.00 108 LYS A CA 1
ATOM 852 C C . LYS A 1 108 ? 11.867 -5.723 -20.583 1.00 87.00 108 LYS A C 1
ATOM 854 O O . LYS A 1 108 ? 11.953 -4.631 -21.140 1.00 87.00 108 LYS A O 1
ATOM 859 N N . GLU A 1 109 ? 12.831 -6.635 -20.599 1.00 80.38 109 GLU A N 1
ATOM 860 C CA . GLU A 1 109 ? 14.043 -6.481 -21.400 1.00 80.38 109 GLU A CA 1
ATOM 861 C C . GLU A 1 109 ? 13.679 -6.177 -22.865 1.00 80.38 109 GLU A C 1
ATOM 863 O O . GLU A 1 109 ? 12.773 -6.793 -23.428 1.00 80.38 109 GLU A O 1
ATOM 868 N N . GLY A 1 110 ? 14.345 -5.182 -23.454 1.00 78.38 110 GLY A N 1
ATOM 869 C CA . GLY A 1 110 ? 14.058 -4.696 -24.807 1.00 78.38 110 GLY A CA 1
ATOM 870 C C . GLY A 1 110 ? 13.010 -3.577 -24.904 1.00 78.38 110 GLY A C 1
ATOM 871 O O . GLY A 1 110 ? 12.884 -2.986 -25.974 1.00 78.38 110 GLY A O 1
ATOM 872 N N . ASN A 1 111 ? 12.300 -3.228 -23.821 1.00 82.00 111 ASN A N 1
ATOM 873 C CA . ASN A 1 111 ? 11.454 -2.026 -23.791 1.00 82.00 111 ASN A CA 1
ATOM 874 C C . ASN A 1 111 ? 12.295 -0.757 -23.578 1.00 82.00 111 ASN A C 1
ATOM 876 O O . ASN A 1 111 ? 13.273 -0.782 -22.833 1.00 82.00 111 ASN A O 1
ATOM 880 N N . SER A 1 112 ? 11.862 0.375 -24.145 1.00 79.12 112 SER A N 1
ATOM 881 C CA . SER A 1 112 ? 12.499 1.686 -23.918 1.00 79.12 112 SER A CA 1
ATOM 882 C C . SER A 1 112 ? 12.516 2.092 -22.442 1.00 79.12 112 SER A C 1
ATOM 884 O O . SER A 1 112 ? 13.487 2.674 -21.975 1.00 79.12 112 SER A O 1
ATOM 886 N N . GLU A 1 113 ? 11.471 1.720 -21.700 1.00 78.69 113 GLU A N 1
ATOM 887 C CA . GLU A 1 113 ? 11.322 2.012 -20.269 1.00 78.69 113 GLU A CA 1
ATOM 888 C C . GLU A 1 113 ? 12.094 1.044 -19.357 1.00 78.69 113 GLU A C 1
ATOM 890 O O . GLU A 1 113 ? 12.015 1.141 -18.126 1.00 78.69 113 GLU A O 1
ATOM 895 N N . PHE A 1 114 ? 12.832 0.083 -19.932 1.00 79.25 114 PHE A N 1
ATOM 896 C CA . PHE A 1 114 ? 13.627 -0.860 -19.155 1.00 79.25 114 PHE A CA 1
ATOM 897 C C . PHE A 1 114 ? 14.775 -0.127 -18.459 1.00 79.25 114 PHE A C 1
ATOM 899 O O . PHE A 1 114 ? 15.760 0.289 -19.065 1.00 79.25 114 PHE A O 1
ATOM 906 N N . SER A 1 115 ? 14.611 0.042 -17.152 1.00 86.00 115 SER A N 1
ATOM 907 C CA . SER A 1 115 ? 15.493 0.805 -16.276 1.00 86.00 115 SER A CA 1
ATOM 908 C C . SER A 1 115 ? 15.889 -0.031 -15.062 1.00 86.00 115 SER A C 1
ATOM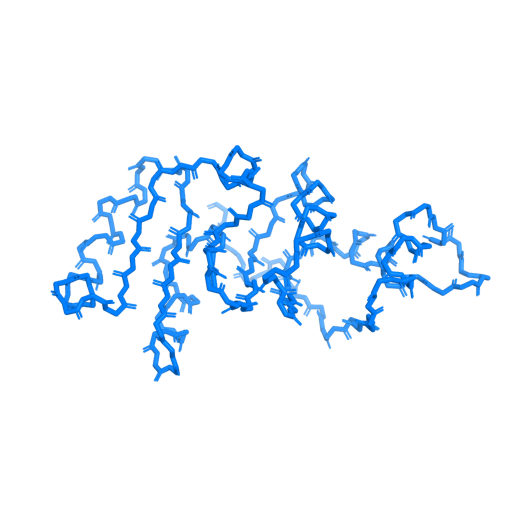 910 O O . SER A 1 115 ? 15.404 -1.150 -14.874 1.00 86.00 115 SER A O 1
ATOM 912 N N . SER A 1 116 ? 16.727 0.527 -14.185 1.00 88.81 116 SER A N 1
ATOM 913 C CA . SER A 1 116 ? 17.112 -0.123 -12.928 1.00 88.81 116 SER A CA 1
ATOM 914 C C . SER A 1 116 ? 15.902 -0.577 -12.097 1.00 88.81 116 SER A C 1
ATOM 916 O O . SER A 1 116 ? 15.962 -1.629 -11.470 1.00 88.81 116 SER A O 1
ATOM 918 N N . LEU A 1 117 ? 14.780 0.156 -12.135 1.00 91.0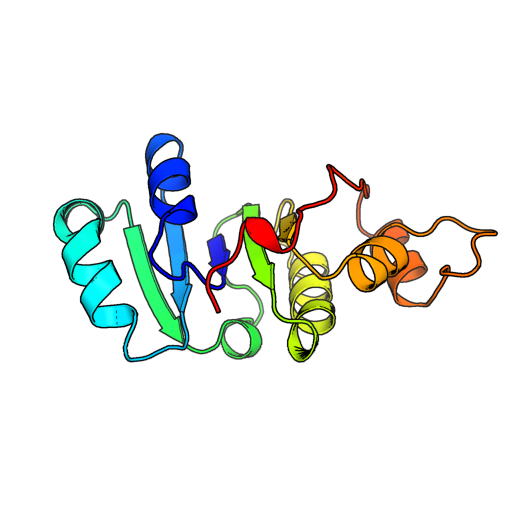0 117 LEU A N 1
ATOM 919 C CA . LEU A 1 117 ? 13.547 -0.228 -11.433 1.00 91.00 117 LEU A CA 1
ATOM 920 C C . LEU A 1 117 ? 12.912 -1.494 -12.023 1.00 91.00 117 LEU A C 1
ATOM 922 O O . LEU A 1 117 ? 12.486 -2.381 -11.281 1.00 91.00 117 LEU A O 1
ATOM 926 N N . GLY A 1 118 ? 12.882 -1.597 -13.352 1.00 89.75 118 GLY A N 1
ATOM 927 C CA . GLY A 1 118 ? 12.385 -2.777 -14.055 1.00 89.75 118 GLY A CA 1
ATOM 928 C C . GLY A 1 118 ? 13.242 -4.010 -13.772 1.00 89.75 118 GLY A C 1
ATOM 929 O O . GLY A 1 118 ? 12.697 -5.080 -13.519 1.00 89.75 118 GLY A O 1
ATOM 930 N N . VAL A 1 119 ? 14.571 -3.853 -13.730 1.00 90.62 119 VAL A N 1
ATOM 931 C CA . VAL A 1 119 ? 15.510 -4.932 -13.372 1.00 90.62 119 VAL A CA 1
ATOM 932 C C . VAL A 1 119 ? 15.287 -5.405 -11.935 1.00 90.62 119 VAL A C 1
ATOM 934 O O . VAL A 1 119 ? 15.077 -6.594 -11.712 1.00 90.62 119 VAL A O 1
ATOM 937 N N . LEU A 1 120 ? 15.299 -4.483 -10.966 1.00 92.06 120 LEU A N 1
ATOM 938 C CA . LEU A 1 120 ? 15.167 -4.816 -9.543 1.00 92.06 120 LEU A CA 1
ATOM 939 C C . LEU A 1 120 ? 13.847 -5.524 -9.251 1.00 92.06 120 LEU A C 1
ATOM 941 O O . LEU A 1 120 ? 13.823 -6.585 -8.636 1.00 92.06 120 LEU A O 1
ATOM 945 N N . SER A 1 121 ? 12.746 -4.964 -9.745 1.00 92.62 121 SER A N 1
ATOM 946 C CA . SER A 1 121 ? 11.433 -5.561 -9.531 1.00 92.62 121 SER A CA 1
ATOM 947 C C . SER A 1 121 ? 11.299 -6.920 -10.226 1.00 92.62 121 SER A C 1
ATOM 949 O O . SER A 1 121 ? 10.718 -7.826 -9.641 1.00 92.62 121 SER A O 1
ATOM 951 N N . ALA A 1 122 ? 11.880 -7.110 -11.421 1.00 92.25 122 ALA A N 1
ATOM 952 C CA . ALA A 1 122 ? 11.887 -8.405 -12.111 1.00 92.25 122 ALA A CA 1
ATOM 953 C C . ALA A 1 122 ? 12.640 -9.501 -11.351 1.00 92.25 122 ALA A C 1
ATOM 955 O O . ALA A 1 122 ? 12.287 -10.672 -11.472 1.00 92.25 122 ALA A O 1
ATOM 956 N N . MET A 1 123 ? 13.687 -9.130 -10.611 1.00 92.38 123 MET A N 1
ATOM 957 C CA . MET A 1 123 ? 14.467 -10.071 -9.806 1.00 92.38 123 MET A CA 1
ATOM 958 C C . MET A 1 123 ? 13.728 -10.508 -8.537 1.00 92.38 123 MET A C 1
ATOM 960 O O . MET A 1 123 ? 13.994 -11.598 -8.037 1.00 92.38 123 MET A O 1
ATOM 964 N N . ILE A 1 124 ? 12.832 -9.666 -8.014 1.00 92.94 124 ILE A N 1
ATOM 965 C CA . ILE A 1 124 ? 12.190 -9.876 -6.711 1.00 92.94 124 ILE A CA 1
ATOM 966 C C . ILE A 1 124 ? 10.794 -10.490 -6.852 1.00 92.94 124 ILE A C 1
ATOM 968 O O . ILE A 1 124 ? 10.434 -11.363 -6.064 1.00 92.94 124 ILE A O 1
ATOM 972 N N . CYS A 1 125 ? 9.990 -10.051 -7.825 1.00 92.50 125 CYS A N 1
ATOM 973 C CA . CYS A 1 125 ? 8.593 -10.468 -7.920 1.00 92.50 125 CYS A CA 1
ATOM 974 C C . CYS A 1 125 ? 8.058 -10.561 -9.356 1.00 92.50 125 CYS A C 1
ATOM 976 O O . CYS A 1 125 ? 8.620 -10.036 -10.322 1.00 92.50 125 CYS A O 1
ATOM 978 N N . GLU A 1 126 ? 6.906 -11.221 -9.489 1.00 93.75 126 GLU A N 1
ATOM 979 C CA . GLU A 1 126 ? 6.086 -11.120 -10.692 1.00 93.75 126 GLU A CA 1
ATOM 980 C C . GLU A 1 126 ? 5.401 -9.752 -10.760 1.00 93.75 126 GLU A C 1
ATOM 982 O O . GLU A 1 126 ? 4.919 -9.218 -9.761 1.00 93.75 126 GLU A O 1
ATOM 987 N N . ARG A 1 127 ? 5.342 -9.180 -11.966 1.00 93.81 127 ARG A N 1
ATOM 988 C CA . ARG A 1 127 ? 4.884 -7.804 -12.190 1.00 93.81 127 ARG A CA 1
ATOM 989 C C . ARG A 1 127 ? 3.818 -7.779 -13.262 1.00 93.81 127 ARG A C 1
ATOM 991 O O . ARG A 1 127 ? 3.967 -8.408 -14.312 1.00 93.81 127 ARG A O 1
ATOM 998 N N . LYS A 1 128 ? 2.755 -7.023 -13.011 1.00 95.19 128 LYS A N 1
ATOM 999 C CA . LYS A 1 128 ? 1.625 -6.913 -13.927 1.00 95.19 128 LYS A CA 1
ATOM 1000 C C . LYS A 1 128 ? 0.975 -5.540 -13.811 1.00 95.19 128 LYS A C 1
ATOM 1002 O O . LYS A 1 128 ? 0.563 -5.143 -12.726 1.00 95.19 128 LYS A O 1
ATOM 1007 N N . MET A 1 129 ? 0.808 -4.868 -14.947 1.00 95.19 129 MET A N 1
ATOM 1008 C CA . MET A 1 129 ? -0.123 -3.745 -15.052 1.00 95.19 129 MET A CA 1
ATOM 1009 C C . MET A 1 129 ? -1.554 -4.280 -15.057 1.00 95.19 129 MET A C 1
ATOM 1011 O O . MET A 1 129 ? -1.879 -5.173 -15.842 1.00 95.19 129 MET A O 1
ATOM 1015 N N . LEU A 1 130 ? -2.396 -3.760 -14.163 1.00 96.25 130 LEU A N 1
ATOM 1016 C CA . LEU A 1 130 ? -3.781 -4.209 -14.036 1.00 96.25 130 LEU A CA 1
ATOM 1017 C C . LEU A 1 130 ? -4.698 -3.462 -15.009 1.00 96.25 130 LEU A C 1
ATOM 1019 O O . LEU A 1 130 ? -5.322 -4.099 -15.854 1.00 96.25 130 LEU A O 1
ATOM 1023 N N . PHE A 1 131 ? -4.768 -2.137 -14.895 1.00 96.00 131 PHE A N 1
ATOM 1024 C CA . PHE A 1 131 ? -5.562 -1.261 -15.757 1.00 96.00 131 PHE A CA 1
ATOM 1025 C C . PHE A 1 131 ? -5.147 0.206 -15.565 1.00 96.00 131 PHE A C 1
ATOM 1027 O O . PHE A 1 131 ? -4.523 0.549 -14.560 1.00 96.00 131 PHE A O 1
ATOM 1034 N N . ASP A 1 132 ? -5.515 1.052 -16.527 1.00 95.88 132 ASP A N 1
ATOM 1035 C CA . ASP A 1 132 ? -5.336 2.504 -16.456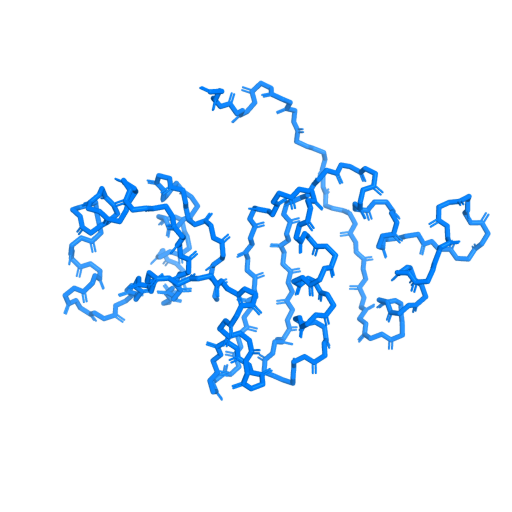 1.00 95.88 132 ASP A CA 1
ATOM 1036 C C . ASP A 1 132 ? -6.492 3.147 -15.666 1.00 95.88 132 ASP A C 1
ATOM 1038 O O . ASP A 1 132 ? -7.638 2.699 -15.754 1.00 95.88 132 ASP A O 1
ATOM 1042 N N . VAL A 1 133 ? -6.197 4.211 -14.912 1.00 93.56 133 VAL A N 1
ATOM 1043 C CA . VAL A 1 133 ? -7.189 5.009 -14.171 1.00 93.56 133 VAL A CA 1
ATOM 1044 C C . VAL A 1 133 ? -7.229 6.417 -14.753 1.00 93.56 133 VAL A C 1
ATOM 1046 O O . VAL A 1 133 ? -6.197 7.080 -14.856 1.00 93.56 133 VAL A O 1
ATOM 1049 N N . ASP A 1 134 ? -8.418 6.860 -15.153 1.00 93.31 134 ASP A N 1
ATOM 1050 C CA . ASP A 1 134 ? -8.622 8.155 -15.801 1.00 93.31 134 ASP A CA 1
ATOM 1051 C C . ASP A 1 134 ? -8.581 9.311 -14.775 1.00 93.31 134 ASP A C 1
ATOM 1053 O O . ASP A 1 134 ? -9.104 9.151 -13.666 1.00 93.31 134 ASP A O 1
ATOM 1057 N N . PRO A 1 135 ? -8.008 10.485 -15.114 1.00 89.88 135 PRO A N 1
ATOM 1058 C CA . PRO A 1 135 ? -8.022 11.669 -14.252 1.00 89.88 135 PRO A CA 1
ATOM 1059 C C . PRO A 1 135 ? -9.405 12.056 -13.709 1.00 89.88 135 PRO A C 1
ATOM 1061 O O . PRO A 1 135 ? -9.492 12.575 -12.598 1.00 89.88 135 PRO A O 1
ATOM 1064 N N . GLN A 1 136 ? -10.488 11.772 -14.441 1.00 92.38 136 GLN A N 1
ATOM 1065 C CA . GLN A 1 136 ? -11.862 12.061 -14.006 1.00 92.38 136 GLN A CA 1
ATOM 1066 C C . GLN A 1 136 ? -12.305 11.271 -12.760 1.00 92.38 136 GLN A C 1
ATOM 1068 O O . GLN A 1 136 ? -13.339 11.576 -12.171 1.00 92.38 136 GLN A O 1
ATOM 1073 N N . CYS A 1 137 ? -11.544 10.250 -12.354 1.00 88.31 137 CYS A N 1
ATOM 1074 C CA . CYS A 1 137 ? -11.777 9.497 -11.124 1.00 88.31 137 CYS A CA 1
ATOM 1075 C C . CYS A 1 137 ? -11.278 10.224 -9.860 1.00 88.31 137 CYS A C 1
ATOM 1077 O O . CYS A 1 137 ? -11.517 9.729 -8.759 1.00 88.31 137 CYS A O 1
ATOM 1079 N N . PHE A 1 138 ? -10.590 11.364 -9.997 1.00 84.69 138 PHE A N 1
ATOM 1080 C CA . PHE A 1 138 ? -10.000 12.113 -8.887 1.00 84.69 138 PHE A CA 1
ATOM 1081 C C . PHE A 1 138 ? -10.669 13.477 -8.700 1.00 84.69 138 PHE A C 1
ATOM 1083 O O . PHE A 1 138 ? -11.098 14.112 -9.662 1.00 84.69 138 PHE A O 1
ATOM 1090 N N . ASN A 1 139 ? -10.723 13.939 -7.449 1.00 79.25 139 ASN A N 1
ATOM 1091 C CA . ASN A 1 139 ? -11.176 15.281 -7.099 1.00 79.25 139 ASN A CA 1
ATOM 1092 C C . ASN A 1 139 ? -9.955 16.139 -6.714 1.00 79.25 139 ASN A C 1
ATOM 1094 O O . ASN A 1 139 ? -9.254 15.738 -5.781 1.00 79.25 139 ASN A O 1
ATOM 1098 N N . PRO A 1 140 ? -9.664 17.237 -7.436 1.00 69.81 140 PRO A N 1
ATOM 1099 C CA . PRO A 1 140 ? -8.535 18.118 -7.137 1.00 69.81 140 PRO A CA 1
ATOM 1100 C C . PRO A 1 140 ? -8.710 18.920 -5.842 1.00 69.81 140 PRO A C 1
ATOM 1102 O O . PRO A 1 140 ? -9.867 19.165 -5.427 1.00 69.81 140 PRO A O 1
#

Radius of gyration: 15.62 Å; chains: 1; bounding box: 34×29×44 Å

Foldseek 3Di:
DEECCDLPPVVVVVLVPFQDEYEDQDPVNVVNCCVVCVVCVVVNSYHYHHDDPLVCPPVHVDPAADEYEYADEAVCVLSNVLSLLVDPSHPYYDYHYPPLVLCLQCPDPPDPSPDPNVVSNVVRDDHDDDDDDDPVVDDD

pLDDT: mean 93.52, std 5.19, range [69.81, 98.62]

Sequence (140 aa):
IEIGPGLGDLTQELLKISQVKAYEIDNDLIPILKKKFQKELECGKFNLIHQDASEAFNPSLDEKPYFLVANLPYYVASHIILKALEDKNCLGLIVMVQKEMAEKFCAKEGNSEFSSLGVLSAMICERKMLFDVDPQCFNP